Protein AF-M1X0P7-F1 (afdb_monomer_lite)

pLDDT: mean 73.54, std 17.67, range [38.16, 95.44]

Foldseek 3Di:
DPPVVVVVVVVLVVLVVVLVVLVVVLVVCVVVVPVVSNVVSVVVNVVSVVVVVVPPDDPPVVVVVVVVD

Radius of gyration: 14.24 Å; chains: 1; bounding box: 26×24×47 Å

Sequence (69 aa):
MITEENQTISMEHEIQRKIKIKQDQLKIAIEGNMPHVAQDLQRQLAELQVQIKSQPESDFQALMSLLDD

Structure (mmCIF, N/CA/C/O backbone):
data_AF-M1X0P7-F1
#
_entry.id   AF-M1X0P7-F1
#
loop_
_atom_site.group_PDB
_atom_site.id
_atom_site.type_symbol
_atom_site.label_atom_id
_atom_site.label_alt_id
_atom_site.label_comp_id
_atom_site.label_asym_id
_atom_site.label_entity_id
_atom_site.label_seq_id
_atom_site.pdbx_PDB_ins_code
_atom_site.Cartn_x
_atom_site.Cartn_y
_atom_site.Cartn_z
_atom_site.occupancy
_atom_site.B_iso_or_equiv
_atom_site.auth_seq_id
_atom_site.auth_comp_id
_atom_site.auth_asym_id
_atom_site.auth_atom_id
_atom_site.pdbx_PDB_model_num
ATOM 1 N N . MET A 1 1 ? -11.128 -4.647 34.099 1.00 43.44 1 MET A N 1
ATOM 2 C CA . MET A 1 1 ? -11.283 -5.162 32.725 1.00 43.44 1 MET A CA 1
ATOM 3 C C . MET A 1 1 ? -11.091 -3.955 31.813 1.00 43.44 1 MET A C 1
ATOM 5 O O . MET A 1 1 ? -12.025 -3.196 31.638 1.00 43.44 1 MET A O 1
ATOM 9 N N . ILE A 1 2 ? -9.843 -3.657 31.437 1.00 44.38 2 ILE A N 1
ATOM 10 C CA . ILE A 1 2 ? -9.441 -2.463 30.653 1.00 44.38 2 ILE A CA 1
ATOM 11 C C . ILE A 1 2 ? -8.361 -2.927 29.665 1.00 44.38 2 ILE A C 1
ATOM 13 O O . ILE A 1 2 ? -7.213 -2.495 29.701 1.00 44.38 2 ILE A O 1
ATOM 17 N N . THR A 1 3 ? -8.682 -3.956 28.887 1.00 49.41 3 THR A N 1
ATOM 18 C CA . THR A 1 3 ? -7.723 -4.617 27.987 1.00 49.41 3 THR A CA 1
ATOM 19 C C . THR A 1 3 ? -8.134 -4.509 26.524 1.00 49.41 3 THR A C 1
ATOM 21 O O . THR A 1 3 ? -7.276 -4.595 25.656 1.00 49.41 3 THR A O 1
ATOM 24 N N . GLU A 1 4 ? -9.413 -4.255 26.247 1.00 49.41 4 GLU A N 1
ATOM 25 C CA . GLU A 1 4 ? -9.956 -4.276 24.885 1.00 49.41 4 GLU A CA 1
ATOM 26 C C . GLU A 1 4 ? -9.726 -2.948 24.143 1.00 49.41 4 GLU A C 1
ATOM 28 O O . GLU A 1 4 ? -9.340 -2.950 22.976 1.00 49.41 4 GLU A O 1
ATOM 33 N N . GLU A 1 5 ? -9.823 -1.802 24.826 1.00 48.03 5 GLU A N 1
ATOM 34 C CA . GLU A 1 5 ? -9.580 -0.485 24.208 1.00 48.03 5 GLU A CA 1
ATOM 35 C C . GLU A 1 5 ? -8.120 -0.310 23.753 1.00 48.03 5 GLU A C 1
ATOM 37 O O . GLU A 1 5 ? -7.853 0.215 22.675 1.00 48.03 5 GLU A O 1
ATOM 42 N N . ASN A 1 6 ? -7.161 -0.834 24.524 1.00 48.69 6 ASN A N 1
ATOM 43 C CA . ASN A 1 6 ? -5.731 -0.694 24.227 1.00 48.69 6 ASN A CA 1
ATOM 44 C C . ASN A 1 6 ? -5.285 -1.575 23.041 1.00 48.69 6 ASN A C 1
ATOM 46 O O . ASN A 1 6 ? -4.396 -1.207 22.273 1.00 48.69 6 ASN A O 1
ATOM 50 N N . GLN A 1 7 ? -5.927 -2.735 22.861 1.00 50.53 7 GLN A N 1
ATOM 51 C CA . GLN A 1 7 ? -5.691 -3.616 21.712 1.00 50.53 7 GLN A CA 1
ATOM 52 C C . GLN A 1 7 ? -6.293 -3.039 20.426 1.00 50.53 7 GLN A C 1
ATOM 54 O O . GLN A 1 7 ? -5.680 -3.139 19.364 1.00 50.53 7 GLN A O 1
ATOM 59 N N . THR A 1 8 ? -7.450 -2.381 20.531 1.00 55.50 8 THR A N 1
ATOM 60 C CA . THR A 1 8 ? -8.157 -1.792 19.386 1.00 55.50 8 THR A CA 1
ATOM 61 C C . THR A 1 8 ? -7.402 -0.583 18.820 1.00 55.50 8 THR A C 1
ATOM 63 O O . THR A 1 8 ? -7.181 -0.518 17.611 1.00 55.50 8 THR A O 1
ATOM 66 N N . ILE A 1 9 ? -6.892 0.302 19.689 1.00 58.44 9 ILE A N 1
ATOM 67 C CA . ILE A 1 9 ? -6.034 1.440 19.297 1.00 58.44 9 ILE A CA 1
ATOM 68 C C . ILE A 1 9 ? -4.731 0.948 18.648 1.00 58.44 9 ILE A C 1
ATOM 70 O O . ILE A 1 9 ? -4.276 1.495 17.642 1.00 58.44 9 ILE A O 1
ATOM 74 N N . SER A 1 10 ? -4.132 -0.120 19.188 1.00 66.12 10 SER A N 1
ATOM 75 C CA . SER A 1 10 ? -2.930 -0.724 18.605 1.00 66.12 10 SER A CA 1
ATOM 76 C C . SER A 1 10 ? -3.189 -1.289 17.207 1.00 66.12 10 SER A C 1
ATOM 78 O O . SER A 1 10 ? -2.333 -1.161 16.331 1.00 66.12 10 SER A O 1
ATOM 80 N N . MET A 1 11 ? -4.348 -1.916 16.995 1.00 69.00 11 MET A N 1
ATOM 81 C CA . MET A 1 11 ? -4.703 -2.543 15.724 1.00 69.00 11 MET A CA 1
ATOM 82 C C . MET A 1 11 ? -5.001 -1.499 14.645 1.00 69.00 11 MET A C 1
ATOM 84 O O . MET A 1 11 ? -4.485 -1.611 13.534 1.00 69.00 11 MET A O 1
ATOM 88 N N . GLU A 1 12 ? -5.735 -0.438 14.981 1.00 73.38 12 GLU A N 1
ATOM 89 C CA . GLU A 1 12 ? -5.988 0.677 14.064 1.00 73.38 12 GLU A CA 1
ATOM 90 C C . GLU A 1 12 ? -4.682 1.371 13.647 1.00 73.38 12 GLU A C 1
ATOM 92 O O . GLU A 1 12 ? -4.420 1.558 12.456 1.00 73.38 12 GLU A O 1
ATOM 97 N N . HIS A 1 13 ? -3.801 1.662 14.606 1.00 80.00 13 HIS A N 1
ATOM 98 C CA . HIS A 1 13 ? -2.502 2.274 14.329 1.00 80.00 13 HIS A CA 1
ATOM 99 C C . HIS A 1 13 ? -1.592 1.370 13.474 1.00 80.00 13 HIS A C 1
ATOM 101 O O . HIS A 1 13 ? -0.823 1.850 12.633 1.00 80.00 13 HIS A O 1
ATOM 107 N N . GLU A 1 14 ? -1.679 0.048 13.639 1.00 82.69 14 GLU A N 1
ATOM 108 C CA . GLU A 1 14 ? -0.957 -0.904 12.794 1.00 82.69 14 GLU A CA 1
ATOM 109 C C . GLU A 1 14 ? -1.499 -0.919 11.356 1.00 82.69 14 GLU A C 1
ATOM 111 O O . GLU A 1 14 ? -0.712 -0.924 10.401 1.00 82.69 14 GLU A O 1
ATOM 116 N N . ILE A 1 15 ? -2.823 -0.881 11.181 1.00 83.44 15 ILE A N 1
ATOM 117 C CA . ILE A 1 15 ? -3.456 -0.837 9.857 1.00 83.44 15 ILE A CA 1
ATOM 118 C C . ILE A 1 15 ? -3.118 0.486 9.152 1.00 83.44 15 ILE A C 1
ATOM 120 O O . ILE A 1 15 ? -2.696 0.465 7.993 1.00 83.44 15 ILE A O 1
ATOM 124 N N . GLN A 1 16 ? -3.184 1.622 9.850 1.00 82.94 16 GLN A N 1
ATOM 125 C CA . GLN A 1 16 ? -2.782 2.926 9.309 1.00 82.94 16 GLN A CA 1
ATOM 126 C C . GLN A 1 16 ? -1.309 2.937 8.873 1.00 82.94 16 GLN A C 1
ATOM 128 O O . GLN A 1 16 ? -0.979 3.388 7.771 1.00 82.94 16 GLN A O 1
ATOM 133 N N . ARG A 1 17 ? -0.410 2.368 9.688 1.00 86.50 17 ARG A N 1
ATOM 134 C CA . ARG A 1 17 ? 1.006 2.211 9.320 1.00 86.50 17 ARG A CA 1
ATOM 135 C C . ARG A 1 17 ? 1.168 1.369 8.051 1.00 86.50 17 ARG A C 1
ATOM 137 O O . ARG A 1 17 ? 1.956 1.737 7.180 1.00 86.50 17 ARG A O 1
ATOM 144 N N . LYS A 1 18 ? 0.438 0.255 7.932 1.00 86.88 18 LYS A N 1
ATOM 145 C CA . LYS A 1 18 ? 0.474 -0.619 6.745 1.00 86.88 18 LYS A CA 1
ATOM 146 C C . LYS A 1 18 ? -0.011 0.103 5.490 1.00 86.88 18 LYS A C 1
ATOM 148 O O . LYS A 1 18 ? 0.608 -0.063 4.440 1.00 86.88 18 LYS A O 1
ATOM 153 N N . ILE A 1 19 ? -1.063 0.916 5.595 1.00 86.25 19 ILE A N 1
ATOM 154 C CA . ILE A 1 19 ? -1.553 1.740 4.481 1.00 86.25 19 ILE A CA 1
ATOM 155 C C . ILE A 1 19 ? -0.478 2.722 4.031 1.00 86.25 19 ILE A C 1
ATOM 157 O O . ILE A 1 19 ? -0.142 2.736 2.849 1.00 86.25 19 ILE A O 1
ATOM 161 N N . LYS A 1 20 ? 0.120 3.471 4.964 1.00 87.94 20 LYS A N 1
ATOM 162 C CA . LYS A 1 20 ? 1.159 4.455 4.635 1.00 87.94 20 LYS A CA 1
ATOM 163 C C . LYS A 1 20 ? 2.342 3.819 3.899 1.00 87.94 20 LYS A C 1
ATOM 165 O O . LYS A 1 20 ? 2.735 4.292 2.840 1.00 87.94 20 LYS A O 1
ATOM 170 N N . ILE A 1 21 ? 2.846 2.689 4.401 1.00 89.25 21 ILE A N 1
ATOM 171 C CA . ILE A 1 21 ? 3.942 1.951 3.751 1.00 89.25 21 ILE A CA 1
ATOM 172 C C . ILE A 1 21 ? 3.557 1.528 2.326 1.00 89.25 21 ILE A C 1
ATOM 174 O O . ILE A 1 21 ? 4.366 1.638 1.407 1.00 89.25 21 ILE A O 1
ATOM 178 N N . LYS A 1 22 ? 2.328 1.043 2.119 1.00 90.06 22 LYS A N 1
ATOM 179 C CA . LYS A 1 22 ? 1.865 0.609 0.794 1.00 90.06 22 LYS A CA 1
ATOM 180 C C . LYS A 1 22 ? 1.633 1.772 -0.169 1.00 90.06 22 LYS A C 1
ATOM 182 O O . LYS A 1 22 ? 1.865 1.601 -1.361 1.00 90.06 22 LYS A O 1
ATOM 187 N N . GLN A 1 23 ? 1.223 2.940 0.321 1.00 89.69 23 GLN A N 1
ATOM 188 C CA . GLN A 1 23 ? 1.141 4.163 -0.484 1.00 89.69 23 GLN A CA 1
ATOM 189 C C . GLN A 1 23 ? 2.530 4.613 -0.952 1.00 89.69 23 GLN A C 1
ATOM 191 O O . GLN A 1 23 ? 2.707 4.896 -2.137 1.00 89.69 23 GLN A O 1
ATOM 196 N N . ASP A 1 24 ? 3.529 4.582 -0.067 1.00 91.19 24 ASP A N 1
ATOM 197 C CA . ASP A 1 24 ? 4.918 4.887 -0.433 1.00 91.19 24 ASP A CA 1
ATOM 198 C C . ASP A 1 24 ? 5.447 3.892 -1.483 1.00 91.19 24 ASP A C 1
ATOM 200 O O . ASP A 1 24 ? 6.048 4.284 -2.484 1.00 91.19 24 ASP A O 1
ATOM 204 N N . GLN A 1 25 ? 5.160 2.596 -1.312 1.00 91.56 25 GLN A N 1
ATOM 205 C CA . GLN A 1 25 ? 5.505 1.563 -2.297 1.00 91.56 25 GLN A CA 1
ATOM 206 C C . GLN A 1 25 ? 4.798 1.774 -3.640 1.00 91.56 25 GLN A C 1
ATOM 208 O O . GLN A 1 25 ? 5.401 1.539 -4.687 1.00 91.56 25 GLN A O 1
ATOM 213 N N . LEU A 1 26 ? 3.539 2.222 -3.629 1.00 90.38 26 LEU A N 1
ATOM 214 C CA . LEU A 1 26 ? 2.780 2.500 -4.846 1.00 90.38 26 LEU A CA 1
ATOM 215 C C . LEU A 1 26 ? 3.402 3.668 -5.610 1.00 90.38 26 LEU A C 1
ATOM 217 O O . LEU A 1 26 ? 3.565 3.578 -6.825 1.00 90.38 26 LEU A O 1
ATOM 221 N N . LYS A 1 27 ? 3.814 4.723 -4.902 1.00 89.81 27 LYS A N 1
ATOM 222 C CA . LYS A 1 27 ? 4.528 5.854 -5.500 1.00 89.81 27 LYS A CA 1
ATOM 223 C C . LYS A 1 27 ? 5.818 5.397 -6.185 1.00 89.81 27 LYS A C 1
ATOM 225 O O . LYS A 1 27 ? 6.016 5.702 -7.357 1.00 89.81 27 LYS A O 1
ATOM 230 N N . ILE A 1 28 ? 6.626 4.578 -5.507 1.00 92.88 28 ILE A N 1
ATOM 231 C CA . ILE A 1 28 ? 7.846 3.990 -6.085 1.00 92.88 28 ILE A CA 1
ATOM 232 C C . ILE A 1 28 ? 7.518 3.120 -7.308 1.00 92.88 28 ILE A C 1
ATOM 234 O O . ILE A 1 28 ? 8.236 3.160 -8.303 1.00 92.88 28 ILE A O 1
ATOM 238 N N . ALA A 1 29 ? 6.439 2.334 -7.262 1.00 90.31 29 ALA A N 1
ATOM 239 C CA . ALA A 1 29 ? 6.029 1.488 -8.381 1.00 90.31 29 ALA A CA 1
ATOM 240 C C . ALA A 1 29 ? 5.586 2.299 -9.606 1.00 90.31 29 ALA A C 1
ATOM 242 O O . ALA A 1 29 ? 5.918 1.926 -10.732 1.00 90.31 29 ALA A O 1
ATOM 243 N N . ILE A 1 30 ? 4.883 3.412 -9.399 1.00 87.69 30 ILE A N 1
ATOM 244 C CA . ILE A 1 30 ? 4.489 4.334 -10.470 1.00 87.69 30 ILE A CA 1
ATOM 245 C C . ILE A 1 30 ? 5.728 5.023 -11.057 1.00 87.69 30 ILE A C 1
ATOM 247 O O . ILE A 1 30 ? 5.932 4.978 -12.268 1.00 87.69 30 ILE A O 1
ATOM 251 N N . GLU A 1 31 ? 6.587 5.596 -10.210 1.00 95.44 31 GLU A N 1
ATOM 252 C CA . GLU A 1 31 ? 7.820 6.281 -10.629 1.00 95.44 31 GLU A CA 1
ATOM 253 C C . GLU A 1 31 ? 8.803 5.332 -11.334 1.00 95.44 31 GLU A C 1
ATOM 255 O O . GLU A 1 31 ? 9.470 5.714 -12.294 1.00 95.44 31 GLU A O 1
ATOM 260 N N . GLY A 1 32 ? 8.862 4.075 -10.893 1.00 95.31 32 GLY A N 1
ATOM 261 C CA . GLY A 1 32 ? 9.696 3.021 -11.469 1.00 95.31 32 GLY A CA 1
ATOM 262 C C . GLY A 1 32 ? 9.107 2.325 -12.698 1.00 95.31 32 GLY A C 1
ATOM 263 O O . GLY A 1 32 ? 9.699 1.352 -13.163 1.00 95.31 32 GLY A O 1
ATOM 264 N N . ASN A 1 33 ? 7.957 2.775 -13.216 1.00 93.31 33 ASN A N 1
ATOM 265 C CA . ASN A 1 33 ? 7.252 2.155 -14.344 1.00 93.31 33 ASN A CA 1
ATOM 266 C C . ASN A 1 33 ? 6.997 0.643 -14.142 1.00 93.31 33 ASN A C 1
ATOM 268 O O . ASN A 1 33 ? 7.243 -0.180 -15.026 1.00 93.31 33 ASN A O 1
ATOM 272 N N . MET A 1 34 ? 6.512 0.273 -12.952 1.00 95.25 34 MET A N 1
ATOM 273 C CA . MET A 1 34 ? 6.168 -1.096 -12.552 1.00 95.25 34 MET A CA 1
ATOM 274 C C . MET A 1 34 ? 4.636 -1.275 -12.485 1.00 95.25 34 MET A C 1
ATOM 276 O O . MET A 1 34 ? 4.071 -1.370 -11.392 1.00 95.25 34 ME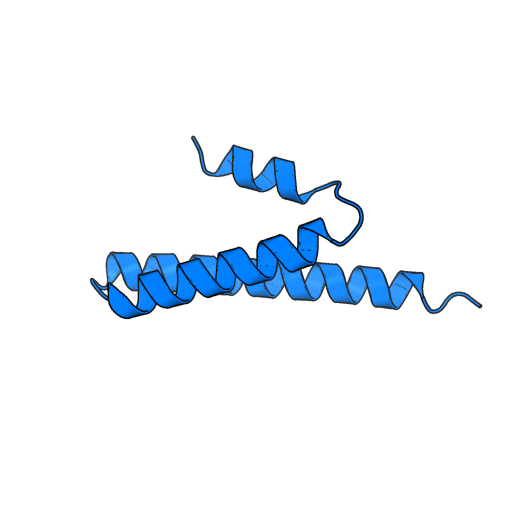T A O 1
ATOM 280 N N . PRO A 1 35 ? 3.927 -1.341 -13.631 1.00 88.00 35 PRO A N 1
ATOM 281 C CA . PRO A 1 35 ? 2.462 -1.279 -13.680 1.00 88.00 35 PRO A CA 1
ATOM 282 C C . PRO A 1 35 ? 1.772 -2.450 -12.971 1.00 88.00 35 PRO A C 1
ATOM 284 O O . PRO A 1 35 ? 0.764 -2.251 -12.299 1.00 88.00 35 PRO A O 1
ATOM 287 N N . HIS A 1 36 ? 2.328 -3.660 -13.060 1.00 93.50 36 HIS A N 1
ATOM 288 C CA . HIS A 1 36 ? 1.773 -4.833 -12.376 1.00 93.50 36 HIS A CA 1
ATOM 289 C C . HIS A 1 36 ? 1.890 -4.720 -10.851 1.00 93.50 36 HIS A C 1
ATOM 291 O O . HIS A 1 36 ? 0.950 -5.035 -10.129 1.00 93.50 36 HIS A O 1
ATOM 297 N N . VAL A 1 37 ? 3.014 -4.188 -10.361 1.00 91.06 37 VAL A N 1
ATOM 298 C CA . VAL A 1 37 ? 3.232 -3.953 -8.926 1.00 91.06 37 VAL A CA 1
ATOM 299 C C . VAL A 1 37 ? 2.303 -2.850 -8.420 1.00 91.06 37 VAL A C 1
ATOM 301 O O . VAL A 1 37 ? 1.721 -2.981 -7.346 1.00 91.06 37 VAL A O 1
ATOM 304 N N . ALA A 1 38 ? 2.110 -1.786 -9.206 1.00 89.06 38 ALA A N 1
ATOM 305 C CA . ALA A 1 38 ? 1.181 -0.711 -8.874 1.00 89.06 38 ALA A CA 1
ATOM 306 C C . ALA A 1 38 ? -0.272 -1.212 -8.773 1.00 89.06 38 ALA A C 1
ATOM 308 O O . ALA A 1 38 ? -0.961 -0.886 -7.808 1.00 89.06 38 ALA A O 1
ATOM 309 N N . GLN A 1 39 ? -0.720 -2.054 -9.711 1.00 89.06 39 GLN A N 1
ATOM 310 C CA . GLN A 1 39 ? -2.057 -2.661 -9.673 1.00 89.06 39 GLN A CA 1
ATOM 311 C C . GLN A 1 39 ? -2.258 -3.555 -8.442 1.00 89.06 39 GLN A C 1
ATOM 313 O O . GLN A 1 39 ? -3.280 -3.446 -7.758 1.00 89.06 39 GLN A O 1
ATOM 318 N N . ASP A 1 40 ? -1.275 -4.395 -8.112 1.00 92.81 40 ASP A N 1
ATOM 319 C CA . ASP A 1 40 ? -1.344 -5.249 -6.923 1.00 92.81 40 ASP A CA 1
ATOM 320 C C . ASP A 1 40 ? -1.374 -4.428 -5.627 1.00 92.81 40 ASP A C 1
ATOM 322 O O . ASP A 1 40 ? -2.148 -4.729 -4.713 1.00 92.81 40 ASP A O 1
ATOM 326 N N . LEU A 1 41 ? -0.577 -3.358 -5.547 1.00 89.38 41 LEU A N 1
ATOM 327 C CA . LEU A 1 41 ? -0.566 -2.449 -4.399 1.00 89.38 41 LEU A CA 1
ATOM 328 C C . LEU A 1 41 ? -1.885 -1.684 -4.255 1.00 89.38 41 LEU A C 1
ATOM 330 O O . LEU A 1 41 ? -2.380 -1.549 -3.136 1.00 89.38 41 LEU A O 1
ATOM 334 N N . GLN A 1 42 ? -2.491 -1.240 -5.359 1.00 87.81 42 GLN A N 1
ATOM 335 C CA . GLN A 1 42 ? -3.816 -0.612 -5.350 1.00 87.81 42 GLN A CA 1
ATOM 336 C C . GLN A 1 42 ? -4.893 -1.568 -4.827 1.00 87.81 42 GLN A C 1
ATOM 338 O O . GLN A 1 42 ? -5.709 -1.167 -3.994 1.00 87.81 42 GLN A O 1
ATOM 343 N N . ARG A 1 43 ? -4.867 -2.844 -5.238 1.00 90.12 43 ARG A N 1
ATOM 344 C CA . ARG A 1 43 ? -5.810 -3.853 -4.729 1.00 90.12 43 ARG A CA 1
ATOM 345 C C . ARG A 1 43 ? -5.648 -4.073 -3.226 1.00 90.12 43 ARG A C 1
ATOM 347 O O . ARG A 1 43 ? -6.628 -4.041 -2.488 1.00 90.12 43 ARG A O 1
ATOM 354 N N . GLN A 1 44 ? -4.409 -4.228 -2.762 1.00 89.44 44 GLN A N 1
ATOM 355 C CA . GLN A 1 44 ? -4.111 -4.420 -1.339 1.00 89.44 44 GLN A CA 1
ATOM 356 C C . GLN A 1 44 ? -4.477 -3.196 -0.490 1.00 89.44 44 GLN A C 1
ATOM 358 O O . GLN A 1 44 ? -4.906 -3.347 0.653 1.00 89.44 44 GLN A O 1
ATOM 363 N N . LEU A 1 45 ? -4.321 -1.983 -1.029 1.00 88.31 45 LEU A N 1
ATOM 364 C CA . LEU A 1 45 ? -4.779 -0.761 -0.370 1.00 88.31 45 LEU A CA 1
ATOM 365 C C . LEU A 1 45 ? -6.304 -0.744 -0.245 1.00 88.31 45 LEU A C 1
ATOM 367 O O . LEU A 1 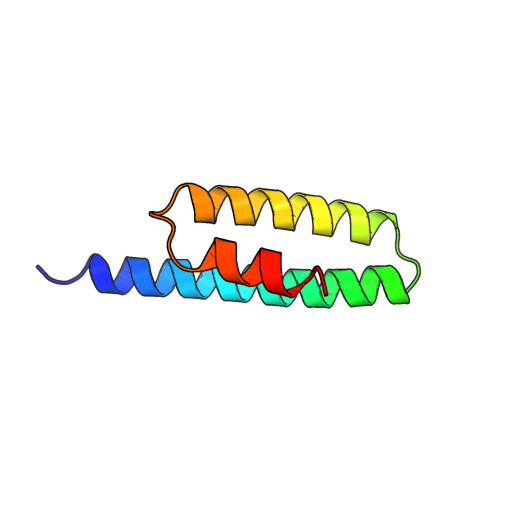45 ? -6.799 -0.482 0.845 1.00 88.31 45 LEU A O 1
ATOM 371 N N . ALA A 1 46 ? -7.046 -1.094 -1.298 1.00 85.56 46 ALA A N 1
ATOM 372 C CA . ALA A 1 46 ? -8.506 -1.173 -1.242 1.00 85.56 46 ALA A CA 1
ATOM 373 C C . ALA A 1 46 ? -8.996 -2.195 -0.196 1.00 85.56 46 ALA A C 1
ATOM 375 O O . ALA A 1 46 ? -9.900 -1.899 0.583 1.00 85.56 46 ALA A O 1
ATOM 376 N N . GLU A 1 47 ? -8.358 -3.367 -0.118 1.00 86.31 47 GLU A N 1
ATOM 377 C CA . GLU A 1 47 ? -8.665 -4.396 0.888 1.00 86.31 47 GLU A CA 1
ATOM 378 C C . GLU A 1 47 ? -8.433 -3.889 2.327 1.00 86.31 47 GLU A C 1
ATOM 380 O O . GLU A 1 47 ? -9.269 -4.108 3.206 1.00 86.31 47 GLU A O 1
ATOM 385 N N . LEU A 1 48 ? -7.336 -3.162 2.571 1.00 83.50 48 LEU A N 1
ATOM 386 C CA . LEU A 1 48 ? -7.043 -2.566 3.882 1.00 83.50 48 LEU A CA 1
ATOM 387 C C . LEU A 1 48 ? -8.009 -1.432 4.242 1.00 83.50 48 LEU A C 1
ATOM 389 O O . LEU A 1 48 ? -8.396 -1.304 5.400 1.00 83.50 48 LEU A O 1
ATOM 393 N N . GLN A 1 49 ? -8.439 -0.633 3.265 1.00 76.44 49 GLN A N 1
ATOM 394 C CA . GLN A 1 49 ? -9.428 0.423 3.488 1.00 76.44 49 GLN A CA 1
ATOM 395 C C . GLN A 1 49 ? -10.794 -0.147 3.876 1.00 76.44 49 GLN A C 1
ATOM 397 O O . GLN A 1 49 ? -11.457 0.399 4.755 1.00 76.44 49 GLN A O 1
ATO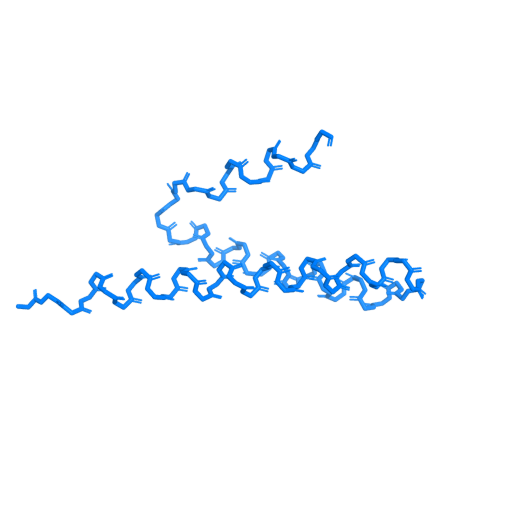M 402 N N . VAL A 1 50 ? -11.205 -1.266 3.273 1.00 80.88 50 VAL A N 1
ATOM 403 C CA . VAL A 1 50 ? -12.442 -1.966 3.657 1.00 80.88 50 VAL A CA 1
ATOM 404 C C . VAL A 1 50 ? -12.361 -2.472 5.100 1.00 80.88 50 VAL A C 1
ATOM 406 O O . VAL A 1 50 ? -13.332 -2.319 5.837 1.00 80.88 50 VAL A O 1
ATOM 409 N N . GLN A 1 51 ? -11.205 -2.994 5.531 1.00 72.69 51 GLN A N 1
ATOM 410 C CA . GLN A 1 51 ? -10.994 -3.423 6.923 1.00 72.69 51 GLN A CA 1
ATOM 411 C C . GLN A 1 51 ? -11.111 -2.261 7.923 1.00 72.69 51 GLN A C 1
ATOM 413 O O . GLN A 1 51 ? -11.673 -2.447 9.002 1.00 72.69 51 GLN A O 1
AT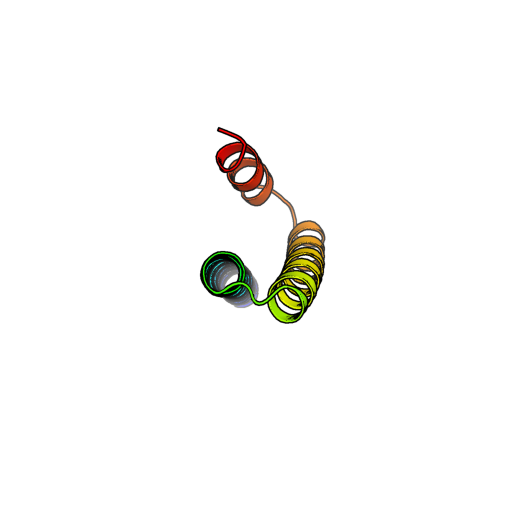OM 418 N N . ILE A 1 52 ? -10.656 -1.056 7.555 1.00 68.19 52 ILE A N 1
ATOM 419 C CA . ILE A 1 52 ? -10.834 0.147 8.386 1.00 68.19 52 ILE A CA 1
ATOM 420 C C . ILE A 1 52 ? -12.297 0.583 8.427 1.00 68.19 52 ILE A C 1
ATOM 422 O O . ILE A 1 52 ? -12.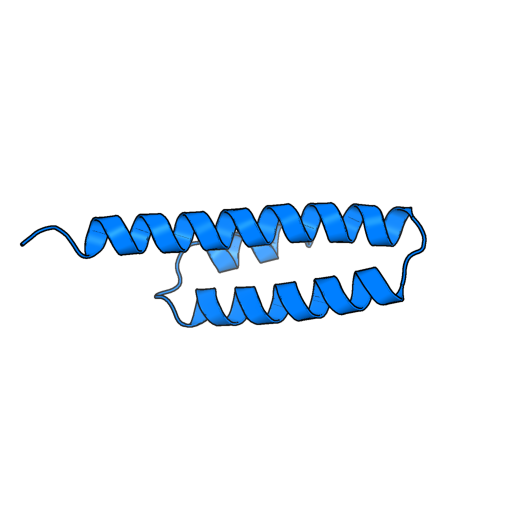795 0.867 9.505 1.00 68.19 52 ILE A O 1
ATOM 426 N N . LYS A 1 53 ? -13.009 0.618 7.293 1.00 64.38 53 LYS A N 1
ATOM 427 C CA . LYS A 1 53 ? -14.424 1.040 7.262 1.00 64.38 53 LYS A CA 1
ATOM 428 C C . LYS A 1 53 ? -15.360 0.115 8.037 1.00 64.38 53 LYS A C 1
ATOM 430 O O . LYS A 1 53 ? -16.434 0.530 8.457 1.00 64.38 53 LYS A O 1
ATOM 435 N N . SER A 1 54 ? -14.973 -1.148 8.209 1.00 61.28 54 SER A N 1
ATOM 436 C CA . SER A 1 54 ? -15.675 -2.069 9.105 1.00 61.28 54 SER A CA 1
ATOM 437 C C . SER A 1 54 ? -15.414 -1.805 10.595 1.00 61.28 54 SER A C 1
ATOM 439 O O . SER A 1 54 ? -16.141 -2.344 11.429 1.00 61.28 54 SER A O 1
ATOM 441 N N . GLN A 1 55 ? -14.419 -0.982 10.944 1.00 58.12 55 GLN A N 1
ATOM 442 C CA . GLN A 1 55 ? -14.272 -0.384 12.273 1.00 58.12 55 GLN A CA 1
ATOM 443 C C . GLN A 1 55 ? -14.998 0.975 12.308 1.00 58.12 55 GLN A C 1
ATOM 445 O O . GLN A 1 55 ? -15.100 1.629 11.273 1.00 58.12 55 GLN A O 1
ATOM 450 N N . PRO A 1 56 ? -15.546 1.403 13.462 1.00 49.06 56 PRO A N 1
ATOM 451 C CA . PRO A 1 56 ? -16.307 2.647 13.557 1.00 49.06 56 PRO A CA 1
ATOM 452 C C . PRO A 1 56 ? -15.465 3.847 13.089 1.00 49.06 56 PRO A C 1
ATOM 454 O O . PRO A 1 56 ? -14.498 4.247 13.729 1.00 49.06 56 PRO A O 1
ATOM 457 N N . GLU A 1 57 ? -15.851 4.355 11.918 1.00 57.47 57 GLU A N 1
ATOM 458 C CA . GLU A 1 57 ? -15.237 5.413 11.116 1.00 57.47 57 GLU A CA 1
ATOM 459 C C . GLU A 1 57 ? -15.208 6.752 11.872 1.00 57.47 57 GLU A C 1
ATOM 461 O O . GLU A 1 57 ? -16.253 7.274 12.254 1.00 57.47 57 GLU A O 1
ATOM 466 N N . SER A 1 58 ? -14.027 7.357 12.015 1.00 50.38 58 SER A N 1
ATOM 467 C CA . SER A 1 58 ? -13.917 8.799 12.291 1.00 50.38 58 SER A CA 1
ATOM 468 C C . SER A 1 58 ? -12.858 9.465 11.410 1.00 50.38 58 SER A C 1
ATOM 470 O O . SER A 1 58 ? -13.130 10.489 10.791 1.00 50.38 58 SER A O 1
ATOM 472 N N . ASP A 1 59 ? -11.685 8.850 11.231 1.00 53.75 59 ASP A N 1
ATOM 473 C CA . ASP A 1 59 ? -10.528 9.633 10.762 1.00 53.75 59 ASP A CA 1
ATOM 474 C C . ASP A 1 59 ? -10.082 9.318 9.322 1.00 53.75 59 ASP A C 1
ATOM 476 O O . ASP A 1 59 ? -9.332 10.077 8.706 1.00 53.75 59 ASP A O 1
ATOM 480 N N . PHE A 1 60 ? -10.573 8.225 8.726 1.00 54.75 60 PHE A N 1
ATOM 481 C CA . PHE A 1 60 ? -10.127 7.791 7.396 1.00 54.75 60 PHE A CA 1
ATOM 482 C C . PHE A 1 60 ? -10.710 8.634 6.246 1.00 54.75 60 PHE A C 1
ATOM 484 O O . PHE A 1 60 ? -10.047 8.865 5.232 1.00 54.75 60 PHE A O 1
ATOM 491 N N . GLN A 1 61 ? -11.932 9.146 6.409 1.00 54.47 61 GLN A N 1
ATOM 492 C CA . GLN A 1 61 ? -12.609 9.956 5.390 1.00 54.47 61 GLN A CA 1
ATOM 493 C C . GLN A 1 61 ? -11.910 11.308 5.160 1.00 54.47 61 GLN A C 1
ATOM 495 O O . GLN A 1 61 ? -11.891 11.810 4.037 1.00 54.47 61 GLN A O 1
ATOM 500 N N . ALA A 1 62 ? -11.251 11.847 6.191 1.00 56.94 62 ALA A N 1
ATOM 501 C CA . ALA A 1 62 ? -10.484 13.088 6.106 1.00 56.94 62 ALA A CA 1
ATOM 502 C C . ALA A 1 62 ? -9.194 12.943 5.275 1.00 56.94 62 ALA A C 1
ATOM 504 O O . ALA A 1 62 ? -8.787 13.886 4.603 1.00 56.94 62 ALA A O 1
ATOM 505 N N . LEU A 1 63 ? -8.566 11.761 5.277 1.00 54.53 63 LEU A N 1
ATOM 506 C CA . LEU A 1 63 ? -7.305 11.519 4.562 1.00 54.53 63 LEU A CA 1
ATOM 507 C C . LEU A 1 63 ? -7.496 11.281 3.060 1.00 54.53 63 LEU A C 1
ATOM 509 O O . LEU A 1 63 ? -6.647 11.694 2.275 1.00 54.53 63 LEU A O 1
ATOM 513 N N . MET A 1 64 ? -8.606 10.660 2.647 1.00 55.78 64 MET A N 1
ATOM 514 C CA . MET A 1 64 ? -8.946 10.520 1.220 1.00 55.78 64 MET A CA 1
ATOM 515 C C . MET A 1 64 ? -9.250 11.881 0.585 1.00 55.78 64 MET A C 1
ATOM 517 O O . MET A 1 64 ? -8.857 12.118 -0.548 1.00 55.78 64 MET A O 1
ATOM 521 N N . SER A 1 65 ? -9.864 12.797 1.340 1.00 55.53 65 SER A N 1
ATOM 522 C CA . SER A 1 65 ? -10.123 14.162 0.873 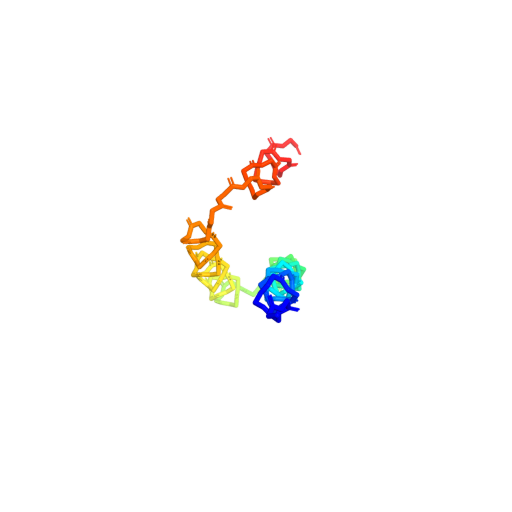1.00 55.53 65 SER A CA 1
ATOM 523 C C . SER A 1 65 ? -8.859 15.026 0.760 1.00 55.53 65 SER A C 1
ATOM 525 O O . SER A 1 65 ? -8.919 16.073 0.131 1.00 55.53 65 SER A O 1
ATOM 527 N N . LEU A 1 66 ? -7.736 14.618 1.369 1.00 51.41 66 LEU A N 1
ATOM 528 C CA . LEU A 1 66 ? -6.467 15.360 1.349 1.00 51.41 66 LEU A CA 1
ATOM 529 C C . LEU A 1 66 ? -5.576 14.989 0.150 1.00 51.41 66 LEU A C 1
ATOM 531 O O . LEU A 1 66 ? -4.617 15.695 -0.138 1.00 51.41 66 LEU A O 1
ATOM 535 N N . LEU A 1 67 ? -5.852 13.865 -0.519 1.00 53.41 67 LEU A N 1
ATOM 536 C CA . LEU A 1 67 ? -5.107 13.431 -1.707 1.00 53.41 67 LEU A CA 1
ATOM 537 C C . LEU A 1 67 ? -5.693 13.960 -3.028 1.00 53.41 67 LEU A C 1
ATOM 539 O O . LEU A 1 67 ? -5.064 13.762 -4.064 1.00 53.41 67 LEU A O 1
ATOM 543 N N . ASP A 1 68 ? -6.871 14.587 -2.986 1.00 47.53 68 ASP A N 1
ATOM 544 C CA . ASP A 1 68 ? -7.585 15.128 -4.154 1.00 47.53 68 ASP A CA 1
ATOM 545 C C . ASP A 1 68 ? -7.266 16.619 -4.446 1.00 47.53 68 ASP A C 1
ATOM 547 O O . ASP A 1 68 ? -7.912 17.206 -5.313 1.00 47.53 68 ASP A O 1
ATOM 551 N N . ASP A 1 69 ? -6.257 17.211 -3.782 1.00 38.16 69 ASP A N 1
ATOM 552 C CA . ASP A 1 69 ? -5.701 18.555 -4.071 1.00 38.16 69 ASP A CA 1
ATOM 553 C C . ASP A 1 69 ? -4.288 18.493 -4.693 1.00 38.16 69 ASP A C 1
ATOM 555 O O . ASP A 1 69 ? -3.393 17.827 -4.114 1.00 38.16 69 ASP A O 1
#

Secondary structure (DSSP, 8-state):
---HHHHHHHHHHHHHHHHHHHHHHHHHHHHTT-HHHHHHHHHHHHHHHHHHHTS--SSHHHHHTTS--

Organism: NCBI:txid1165094